Protein AF-A0A1V6NI23-F1 (afdb_monomer)

Structure (mmCIF, N/CA/C/O backbone):
data_AF-A0A1V6NI23-F1
#
_entry.id   AF-A0A1V6NI23-F1
#
loop_
_atom_site.group_PDB
_atom_site.id
_atom_site.type_symbol
_atom_site.label_atom_id
_atom_site.label_alt_id
_atom_site.label_comp_id
_atom_site.label_asym_id
_atom_site.label_entity_id
_atom_site.label_seq_id
_atom_site.pdbx_PDB_ins_code
_atom_site.Cartn_x
_atom_site.Cartn_y
_atom_site.Cartn_z
_atom_site.occupancy
_atom_site.B_iso_or_equiv
_atom_site.auth_seq_id
_atom_site.auth_comp_id
_atom_site.auth_asym_id
_atom_site.auth_atom_id
_atom_site.pdbx_PDB_model_num
ATOM 1 N N . MET A 1 1 ? -16.308 34.498 11.553 1.00 42.81 1 MET A N 1
ATOM 2 C CA . MET A 1 1 ? -17.338 34.754 12.586 1.00 42.81 1 MET A CA 1
ATOM 3 C C . MET A 1 1 ? -18.494 33.830 12.257 1.00 42.81 1 MET A C 1
ATOM 5 O O . MET A 1 1 ? -18.971 33.914 11.142 1.00 42.81 1 MET A O 1
ATOM 9 N N . VAL A 1 2 ? -18.894 32.863 13.076 1.00 29.55 2 VAL A N 1
ATOM 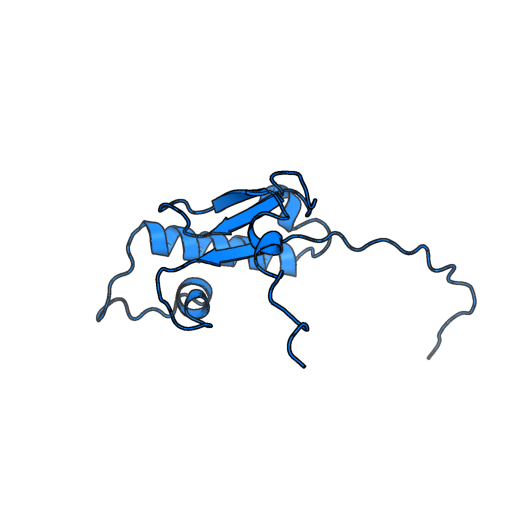10 C CA . VAL A 1 2 ? -19.077 32.869 14.535 1.00 29.55 2 VAL A CA 1
ATOM 11 C C . VAL A 1 2 ? -18.902 31.428 15.044 1.00 29.55 2 VAL A C 1
ATOM 13 O O . VAL A 1 2 ? -19.442 30.513 14.434 1.00 29.55 2 VAL A O 1
ATOM 16 N N . THR A 1 3 ? -18.163 31.212 16.132 1.00 38.38 3 THR A N 1
ATOM 17 C CA . THR A 1 3 ? -18.216 29.956 16.899 1.00 38.38 3 THR A CA 1
ATOM 18 C C . THR A 1 3 ? -19.424 30.006 17.835 1.00 38.38 3 THR A C 1
ATOM 20 O O . THR A 1 3 ? -19.583 30.970 18.584 1.00 38.38 3 THR A O 1
ATOM 23 N N . GLN A 1 4 ? -20.299 28.999 17.772 1.00 33.09 4 GLN A N 1
ATOM 24 C CA . GLN A 1 4 ? -21.414 28.851 18.710 1.00 33.09 4 GLN A CA 1
ATOM 25 C C . GLN A 1 4 ? -20.948 28.124 19.986 1.00 33.09 4 GLN A C 1
ATOM 27 O O . GLN A 1 4 ? -20.154 27.189 19.897 1.00 33.09 4 GLN A O 1
ATOM 32 N N . PRO A 1 5 ? -21.422 28.527 21.178 1.00 44.66 5 PRO A N 1
ATOM 33 C CA . PRO A 1 5 ? -21.129 27.836 22.425 1.00 44.66 5 PRO A CA 1
ATOM 34 C C . PRO A 1 5 ? -22.122 26.680 22.608 1.00 44.66 5 PRO A C 1
ATOM 36 O O . PRO A 1 5 ? -23.318 26.914 22.771 1.00 44.66 5 PRO A O 1
ATOM 39 N N . GLY A 1 6 ? -21.640 25.437 22.564 1.00 46.44 6 GLY A N 1
ATOM 40 C CA . GLY A 1 6 ? -22.494 24.261 22.777 1.00 46.44 6 GLY A CA 1
ATOM 41 C C . GLY A 1 6 ? -21.996 22.945 22.186 1.00 46.44 6 GLY A C 1
ATOM 42 O O . GLY A 1 6 ? -22.587 21.908 22.485 1.00 46.44 6 GLY A O 1
ATOM 43 N N . ASP A 1 7 ? -20.913 22.948 21.407 1.00 35.88 7 ASP A N 1
ATOM 44 C CA . ASP A 1 7 ? -20.366 21.710 20.860 1.00 35.88 7 ASP A CA 1
ATOM 45 C C . ASP A 1 7 ? -19.719 20.900 21.982 1.00 35.88 7 ASP A C 1
ATOM 47 O O . ASP A 1 7 ? -18.567 21.091 22.376 1.00 35.88 7 ASP A O 1
ATOM 51 N N . THR A 1 8 ? -20.511 19.986 22.531 1.00 40.22 8 THR A N 1
ATOM 52 C CA . THR A 1 8 ? -20.004 18.889 23.340 1.00 40.22 8 THR A CA 1
ATOM 53 C C . THR A 1 8 ? -19.126 18.093 22.388 1.00 40.22 8 THR A C 1
ATOM 55 O O . THR A 1 8 ? -19.638 17.377 21.532 1.00 40.22 8 THR A O 1
ATOM 58 N N . ALA A 1 9 ? -17.810 18.289 22.462 1.00 40.53 9 ALA A N 1
ATOM 59 C CA . ALA A 1 9 ? -16.855 17.518 21.690 1.00 40.53 9 ALA A CA 1
ATOM 60 C C . ALA A 1 9 ? -16.951 16.060 22.150 1.00 40.53 9 ALA A C 1
ATOM 62 O O . ALA A 1 9 ? -16.224 15.614 23.036 1.00 40.53 9 ALA A O 1
ATOM 63 N N . THR A 1 10 ? -17.868 15.295 21.558 1.00 41.22 10 THR A N 1
ATOM 64 C CA . THR A 1 10 ? -17.678 13.860 21.428 1.00 41.22 10 THR A CA 1
ATOM 65 C C . THR A 1 10 ? -16.345 13.713 20.722 1.00 41.22 10 THR A C 1
ATOM 67 O O . THR A 1 10 ? -16.223 14.064 19.548 1.00 41.22 10 THR A O 1
ATOM 70 N N . SER A 1 11 ? -15.328 13.287 21.469 1.00 46.03 11 SER A N 1
ATOM 71 C CA . SER A 1 11 ? -14.057 12.828 20.929 1.00 46.03 11 SER A CA 1
ATOM 72 C C . SER A 1 11 ? -14.369 11.641 20.021 1.00 46.03 11 SER A C 1
ATOM 74 O O . SER A 1 11 ? -14.376 10.490 20.441 1.00 46.03 11 SER A O 1
ATOM 76 N N . ALA A 1 12 ? -14.749 11.935 18.780 1.00 46.34 12 ALA A N 1
ATOM 77 C CA . ALA A 1 12 ? -14.781 10.958 17.722 1.00 46.34 12 ALA A CA 1
ATOM 78 C C . ALA A 1 12 ? -13.311 10.659 17.447 1.00 46.34 12 ALA A C 1
ATOM 80 O O . ALA A 1 12 ? -12.591 11.487 16.890 1.00 46.34 12 ALA A O 1
ATOM 81 N N . THR A 1 13 ? -12.830 9.521 17.938 1.00 61.12 13 THR A N 1
ATOM 82 C CA . THR A 1 13 ? -11.519 9.005 17.559 1.00 61.12 13 THR A CA 1
ATOM 83 C C . THR A 1 13 ? -11.503 8.872 16.044 1.00 61.12 13 THR A C 1
ATOM 85 O O . THR A 1 13 ? -12.230 8.047 15.493 1.00 61.12 13 THR A O 1
ATOM 88 N N . SER A 1 14 ? -10.722 9.717 15.370 1.00 72.12 14 SER A N 1
ATOM 89 C CA . SER A 1 14 ? -10.534 9.613 13.927 1.00 72.12 14 SER A CA 1
ATOM 90 C C . SER A 1 14 ? -10.006 8.217 13.593 1.00 72.12 14 SER A C 1
ATOM 92 O O . SER A 1 14 ? -9.052 7.763 14.239 1.00 72.12 14 SER A O 1
ATOM 94 N N . PRO A 1 15 ? -10.598 7.528 12.605 1.00 79.88 15 PRO A N 1
ATOM 95 C CA . PRO A 1 15 ? -10.112 6.224 12.200 1.00 79.88 15 PRO A CA 1
ATOM 96 C C . PRO A 1 15 ? -8.664 6.356 11.722 1.00 79.88 15 PRO A C 1
ATOM 98 O O . PRO A 1 15 ? -8.290 7.316 11.046 1.00 79.88 15 PRO A O 1
ATOM 101 N N . THR A 1 16 ? -7.824 5.424 12.162 1.00 85.38 16 THR A N 1
ATOM 102 C CA . THR A 1 16 ? -6.380 5.452 11.918 1.00 85.38 16 THR A CA 1
ATOM 103 C C . THR A 1 16 ? -6.013 4.244 11.078 1.00 85.38 16 THR 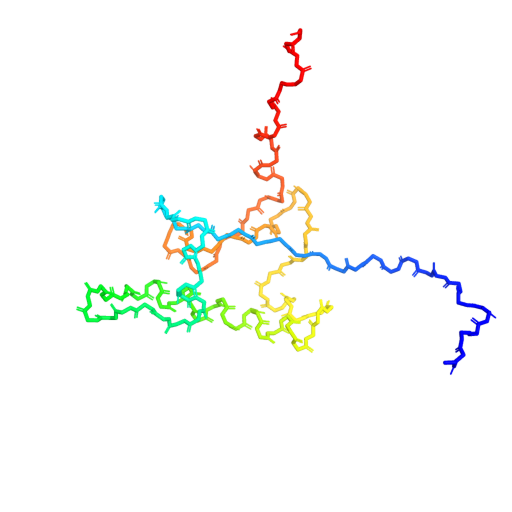A C 1
ATOM 105 O O . THR A 1 16 ? -6.422 3.137 11.399 1.00 85.38 16 THR A O 1
ATOM 108 N N . TRP A 1 17 ? -5.214 4.435 10.032 1.00 86.25 17 TRP A N 1
ATOM 109 C CA . TRP A 1 17 ? -4.621 3.354 9.243 1.00 86.25 17 TRP A CA 1
ATOM 110 C C . TRP A 1 17 ? -3.106 3.506 9.245 1.00 86.25 17 TRP A C 1
ATOM 112 O O . TRP A 1 17 ? -2.590 4.624 9.227 1.00 86.25 17 TRP A O 1
ATOM 122 N N . SER A 1 18 ? -2.390 2.383 9.230 1.00 84.00 18 SER A N 1
ATOM 123 C CA . SER A 1 18 ? -0.927 2.379 9.175 1.00 84.00 18 SER A CA 1
ATOM 124 C C . SER A 1 18 ? -0.432 1.689 7.914 1.00 84.00 18 SER A C 1
ATOM 126 O O . SER A 1 18 ? -0.871 0.587 7.581 1.00 84.00 18 SER A O 1
ATOM 128 N N . LEU A 1 19 ? 0.503 2.352 7.238 1.00 81.56 19 LEU A N 1
ATOM 129 C CA . LEU A 1 19 ? 1.121 1.909 5.999 1.00 81.56 19 LEU A CA 1
ATOM 130 C C . LEU A 1 19 ? 2.642 2.011 6.127 1.00 81.56 19 LEU A C 1
ATOM 132 O O . LEU A 1 19 ? 3.173 3.062 6.480 1.00 81.56 19 LEU A O 1
ATOM 136 N N . LEU A 1 20 ? 3.331 0.929 5.784 1.00 79.19 20 LEU A N 1
ATOM 137 C CA . LEU A 1 20 ? 4.763 0.901 5.539 1.00 79.19 20 LEU A CA 1
ATOM 138 C C . LEU A 1 20 ? 5.023 0.615 4.072 1.00 79.19 20 LEU A C 1
ATOM 140 O O . LEU A 1 20 ? 4.541 -0.364 3.497 1.00 79.19 20 LEU A O 1
ATOM 144 N N . LEU A 1 21 ? 5.854 1.459 3.495 1.00 70.75 21 LEU A N 1
ATOM 145 C CA . LEU A 1 21 ? 6.394 1.277 2.168 1.00 70.75 21 LEU A CA 1
ATOM 146 C C . LEU A 1 21 ? 7.778 0.644 2.338 1.00 70.75 21 LEU A C 1
ATOM 148 O O . LEU A 1 21 ? 8.599 1.136 3.117 1.00 70.75 21 LEU A O 1
ATOM 152 N N . ARG A 1 22 ? 8.025 -0.507 1.707 1.00 65.50 22 ARG A N 1
ATOM 153 C CA . ARG A 1 22 ? 9.372 -1.085 1.660 1.00 65.50 22 ARG A CA 1
ATOM 154 C C . ARG A 1 22 ? 9.815 -1.259 0.217 1.00 65.50 22 ARG A C 1
ATOM 156 O O . ARG A 1 22 ? 9.349 -2.163 -0.466 1.00 65.50 22 ARG A O 1
ATOM 163 N N . HIS A 1 23 ? 10.849 -0.513 -0.151 1.00 53.56 23 HIS A N 1
ATOM 164 C CA . HIS A 1 23 ? 11.808 -0.919 -1.170 1.00 53.56 23 HIS A CA 1
ATOM 165 C C . HIS A 1 23 ? 13.166 -1.200 -0.507 1.00 53.56 23 HIS A C 1
ATOM 167 O O . HIS A 1 23 ? 13.586 -0.497 0.413 1.00 53.56 23 HIS A O 1
ATOM 173 N N . GLN A 1 24 ? 13.838 -2.276 -0.921 1.00 48.59 24 GLN A N 1
ATOM 174 C CA . GLN A 1 24 ? 15.141 -2.675 -0.375 1.00 48.59 24 GLN A CA 1
ATOM 175 C C . GLN A 1 24 ? 16.166 -1.544 -0.565 1.00 48.59 24 GLN A C 1
ATOM 177 O O . GLN A 1 24 ? 16.351 -1.077 -1.682 1.00 48.59 24 GLN A O 1
ATOM 182 N N . ALA A 1 25 ? 16.808 -1.114 0.531 1.00 51.25 25 ALA A N 1
ATOM 183 C CA . ALA A 1 25 ? 17.911 -0.140 0.566 1.00 51.25 25 ALA A CA 1
ATOM 184 C C . ALA A 1 25 ? 17.713 1.116 -0.308 1.00 51.25 25 ALA A C 1
ATOM 186 O O . ALA A 1 25 ? 18.649 1.601 -0.942 1.00 51.25 25 ALA A O 1
ATOM 187 N N . ALA A 1 26 ? 16.492 1.639 -0.347 1.00 59.69 26 ALA A N 1
ATOM 188 C CA . ALA A 1 26 ? 16.165 2.802 -1.148 1.00 59.69 26 ALA A CA 1
ATOM 189 C C . ALA A 1 26 ? 16.239 4.087 -0.292 1.00 59.69 26 ALA A C 1
ATOM 191 O O . ALA A 1 26 ? 16.079 4.012 0.933 1.00 59.69 26 ALA A O 1
ATOM 192 N N . PRO A 1 27 ? 16.524 5.263 -0.887 1.00 68.81 27 PRO A N 1
ATOM 193 C CA . PRO A 1 27 ? 16.507 6.529 -0.155 1.00 68.81 27 PRO A CA 1
ATOM 194 C C . PRO A 1 27 ? 15.159 6.724 0.554 1.00 68.81 27 PRO A C 1
ATOM 196 O O . PRO A 1 27 ? 14.146 6.180 0.123 1.00 68.81 27 PRO A O 1
ATOM 199 N N . THR A 1 28 ? 15.121 7.530 1.617 1.00 73.00 28 THR A N 1
ATOM 200 C CA . THR A 1 28 ? 13.917 7.786 2.442 1.00 73.00 28 THR A CA 1
ATOM 201 C C . THR A 1 28 ? 12.678 8.236 1.656 1.00 73.00 28 THR A C 1
ATOM 203 O O . THR A 1 28 ? 11.573 8.202 2.185 1.00 73.00 28 THR A O 1
ATOM 206 N N . THR A 1 29 ? 12.845 8.651 0.401 1.00 73.56 29 THR A N 1
ATOM 207 C CA . THR A 1 29 ? 11.801 9.119 -0.516 1.00 73.56 29 THR A CA 1
ATOM 208 C C . THR A 1 29 ? 11.607 8.221 -1.742 1.00 73.56 29 THR A C 1
ATOM 210 O O . THR A 1 29 ? 10.975 8.636 -2.712 1.00 73.56 29 THR A O 1
ATOM 213 N N . ALA A 1 30 ? 12.140 6.999 -1.737 1.00 78.94 30 ALA A N 1
ATOM 214 C CA . ALA A 1 30 ? 12.094 6.105 -2.893 1.00 78.94 30 ALA A CA 1
ATOM 215 C C . ALA A 1 30 ? 10.677 5.803 -3.388 1.00 78.94 30 ALA A C 1
ATOM 217 O O . ALA A 1 30 ? 10.468 5.613 -4.583 1.00 78.94 30 ALA A O 1
ATOM 218 N N . ASP A 1 31 ? 9.696 5.829 -2.492 1.00 77.62 31 ASP A N 1
ATOM 219 C CA . ASP A 1 31 ? 8.310 5.523 -2.829 1.00 77.62 31 ASP A CA 1
ATOM 220 C C . ASP A 1 31 ? 7.612 6.655 -3.594 1.00 77.62 31 ASP A C 1
ATOM 222 O O . ASP A 1 31 ? 6.566 6.436 -4.203 1.00 77.62 31 ASP A O 1
ATOM 226 N N . LEU A 1 32 ? 8.199 7.859 -3.630 1.00 86.56 32 LEU A N 1
ATOM 227 C CA . LEU A 1 32 ? 7.642 8.981 -4.388 1.00 86.56 32 LEU A CA 1
ATOM 228 C C . LEU A 1 32 ? 7.645 8.708 -5.894 1.00 86.56 32 LEU A C 1
ATOM 230 O O . LEU A 1 32 ? 6.727 9.129 -6.591 1.00 86.56 32 LEU A O 1
ATOM 234 N N . TYR A 1 33 ? 8.644 7.994 -6.410 1.00 87.06 33 TYR A N 1
ATOM 235 C CA . TYR A 1 33 ? 8.740 7.713 -7.842 1.00 87.06 33 TYR A CA 1
ATOM 236 C C . TYR A 1 33 ? 7.623 6.798 -8.362 1.00 87.06 33 TYR A C 1
ATOM 238 O O . TYR A 1 33 ? 6.951 7.190 -9.320 1.00 87.06 33 TYR A O 1
ATOM 246 N N . PRO A 1 34 ? 7.367 5.614 -7.768 1.00 84.31 34 PRO A N 1
ATOM 247 C CA . PRO A 1 34 ? 6.227 4.792 -8.162 1.00 84.31 34 PRO A CA 1
ATOM 248 C C . PRO A 1 34 ? 4.889 5.453 -7.804 1.00 84.31 34 PRO A C 1
ATOM 250 O O . PRO A 1 34 ? 3.917 5.273 -8.537 1.00 84.31 34 PRO A O 1
ATOM 253 N N . PHE A 1 35 ? 4.833 6.262 -6.738 1.00 88.12 35 PHE A N 1
ATOM 254 C CA . PHE A 1 35 ? 3.625 7.000 -6.368 1.00 88.12 35 PHE A CA 1
ATOM 255 C C . PHE A 1 35 ? 3.228 8.058 -7.406 1.00 88.12 35 PHE A C 1
ATOM 257 O O . PHE A 1 35 ? 2.078 8.101 -7.839 1.00 88.12 35 PHE A O 1
ATOM 264 N N . PHE A 1 36 ? 4.173 8.887 -7.851 1.00 91.56 36 PHE A N 1
ATOM 265 C CA . PHE A 1 36 ? 3.931 9.913 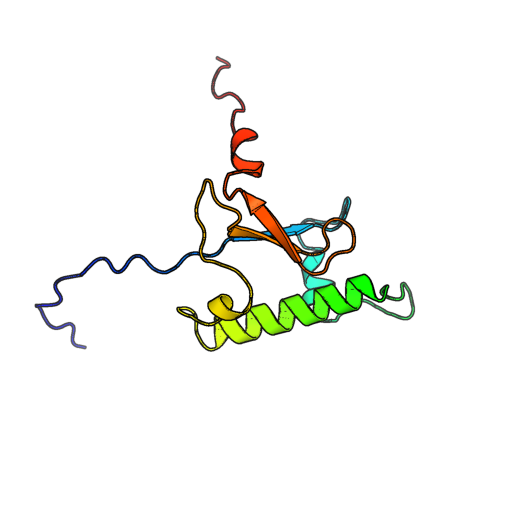-8.868 1.00 91.56 36 PHE A CA 1
ATOM 266 C C . PHE A 1 36 ? 4.088 9.402 -10.304 1.00 91.56 36 PHE A C 1
ATOM 268 O O . PHE A 1 36 ? 3.853 10.159 -11.244 1.00 91.56 36 PHE A O 1
ATOM 275 N N . ASN A 1 37 ? 4.455 8.130 -10.486 1.00 90.31 37 ASN A N 1
ATOM 276 C CA . ASN A 1 37 ? 4.733 7.520 -11.785 1.00 90.31 37 ASN A CA 1
ATOM 277 C C . ASN A 1 37 ? 5.810 8.286 -12.587 1.00 90.31 37 ASN A C 1
ATOM 279 O O . ASN A 1 37 ? 5.635 8.588 -13.766 1.00 90.31 37 ASN A O 1
ATOM 283 N N . THR A 1 38 ? 6.923 8.629 -11.930 1.00 90.31 38 THR A N 1
ATOM 284 C CA . THR A 1 38 ? 8.007 9.466 -12.490 1.00 90.31 38 THR A CA 1
ATOM 285 C C . THR A 1 38 ? 9.322 8.717 -12.728 1.00 90.31 38 THR A C 1
ATOM 287 O O . THR A 1 38 ? 10.336 9.337 -13.050 1.00 90.31 38 THR A O 1
ATOM 290 N N . VAL A 1 39 ? 9.338 7.386 -12.592 1.00 85.50 39 VAL A N 1
ATOM 291 C CA . VAL A 1 39 ? 10.521 6.563 -12.901 1.00 85.50 39 VAL A CA 1
ATOM 292 C C . VAL A 1 39 ? 10.859 6.683 -14.391 1.00 85.50 39 VAL A C 1
ATOM 294 O O . VAL A 1 39 ? 10.003 6.452 -15.247 1.00 85.50 39 VAL A O 1
ATOM 297 N N . ASN A 1 40 ? 12.115 7.007 -14.714 1.00 87.19 40 ASN A N 1
ATOM 298 C CA . ASN A 1 40 ? 12.594 7.027 -16.096 1.00 87.19 40 ASN A CA 1
ATOM 299 C C . ASN A 1 40 ? 12.719 5.593 -16.638 1.00 87.19 40 ASN A C 1
ATOM 301 O O . ASN A 1 40 ? 13.715 4.904 -16.409 1.00 87.19 40 ASN A O 1
ATOM 305 N N . GLN A 1 41 ? 11.702 5.186 -17.400 1.00 86.88 41 GLN A N 1
ATOM 306 C CA . GLN A 1 41 ? 11.562 3.838 -17.958 1.00 86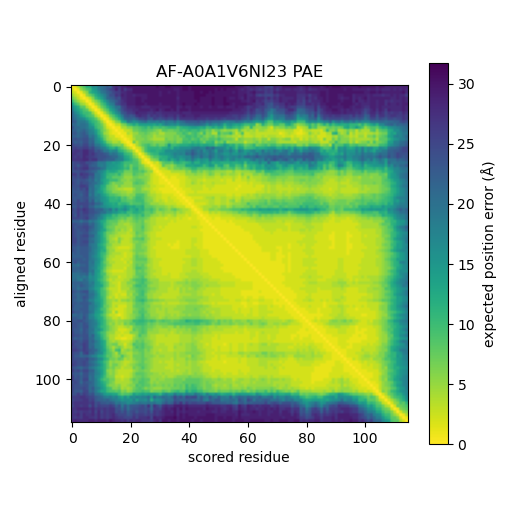.88 41 GLN A CA 1
ATOM 307 C C . GLN A 1 41 ? 12.637 3.480 -18.993 1.00 86.88 41 GLN A C 1
ATOM 309 O O . GLN A 1 41 ? 12.867 2.303 -19.253 1.00 86.88 41 GLN A O 1
ATOM 314 N N . THR A 1 42 ? 13.310 4.474 -19.578 1.00 87.12 42 THR A N 1
ATOM 315 C CA . THR A 1 42 ? 14.382 4.254 -20.557 1.00 87.12 42 THR A CA 1
ATOM 316 C C . THR A 1 42 ? 15.697 3.896 -19.871 1.00 87.12 42 THR A C 1
ATOM 318 O O . THR A 1 42 ? 16.460 3.085 -20.387 1.00 87.12 42 THR A O 1
ATOM 321 N N . SER A 1 43 ? 15.977 4.494 -18.708 1.00 84.56 43 SER A N 1
ATOM 322 C CA . SER A 1 43 ? 17.186 4.197 -17.927 1.00 84.56 43 SER A CA 1
ATOM 323 C C . SER A 1 43 ? 17.027 2.987 -17.009 1.00 84.56 43 SER A C 1
ATOM 325 O O . SER A 1 43 ? 18.000 2.281 -16.765 1.00 84.56 43 SER A O 1
ATOM 327 N N . LEU A 1 44 ? 15.818 2.762 -16.484 1.00 83.44 44 LEU A N 1
ATOM 328 C CA . LEU A 1 44 ? 15.502 1.639 -15.610 1.00 83.44 44 LEU A CA 1
ATOM 329 C C . LEU A 1 44 ? 14.008 1.328 -15.721 1.00 83.44 44 LEU A C 1
ATOM 331 O O . LEU A 1 44 ? 13.173 2.022 -15.139 1.00 83.44 44 LEU A O 1
ATOM 335 N N . ALA A 1 45 ? 13.676 0.305 -16.504 1.00 88.44 45 ALA A N 1
ATOM 336 C CA . ALA A 1 45 ? 12.295 -0.121 -16.671 1.00 88.44 45 ALA A CA 1
ATOM 337 C C . ALA A 1 45 ? 11.758 -0.697 -15.357 1.00 88.44 45 ALA A C 1
ATOM 339 O O . ALA A 1 45 ? 12.397 -1.557 -14.746 1.00 88.44 45 ALA A O 1
ATOM 340 N N . SER A 1 46 ? 10.575 -0.242 -14.949 1.00 89.62 46 SER A N 1
ATOM 341 C CA . SER A 1 46 ? 9.897 -0.787 -13.780 1.00 89.62 46 SER A CA 1
ATOM 342 C C . SER A 1 46 ? 9.479 -2.230 -14.035 1.00 89.62 46 SER A C 1
ATOM 344 O O . SER A 1 46 ? 8.938 -2.573 -15.090 1.00 89.62 46 SER A O 1
ATOM 346 N N . THR A 1 47 ? 9.688 -3.087 -13.045 1.00 91.31 47 THR A N 1
ATOM 347 C CA . THR A 1 47 ? 9.153 -4.447 -13.073 1.00 91.31 47 THR A CA 1
ATOM 348 C C . THR A 1 47 ? 7.618 -4.418 -12.999 1.00 91.31 47 THR A C 1
ATOM 350 O O . THR A 1 47 ? 7.037 -3.463 -12.472 1.00 91.31 47 THR A O 1
ATOM 353 N N . PRO A 1 48 ? 6.915 -5.472 -13.457 1.00 91.62 48 PRO A N 1
ATOM 354 C CA . PRO A 1 48 ? 5.460 -5.551 -13.308 1.00 91.62 48 PRO A CA 1
ATOM 355 C C . PRO A 1 48 ? 4.982 -5.390 -11.857 1.00 91.62 48 PRO A C 1
ATOM 357 O O . PRO A 1 48 ? 3.926 -4.808 -11.616 1.00 91.62 48 PRO A O 1
ATOM 360 N N . ALA A 1 49 ? 5.770 -5.865 -10.888 1.00 90.06 49 ALA A N 1
ATOM 361 C CA . ALA A 1 49 ? 5.462 -5.721 -9.471 1.00 90.06 49 ALA A CA 1
ATOM 362 C C . ALA A 1 49 ? 5.574 -4.264 -8.995 1.00 90.06 49 ALA A C 1
ATOM 364 O O . ALA A 1 49 ? 4.693 -3.785 -8.286 1.00 90.06 49 ALA A O 1
ATOM 365 N N . GLU A 1 50 ? 6.598 -3.530 -9.433 1.00 88.25 50 GLU A N 1
ATOM 366 C CA . GLU A 1 50 ? 6.753 -2.099 -9.131 1.00 88.25 50 GLU A CA 1
ATOM 367 C C . GLU A 1 50 ? 5.619 -1.266 -9.738 1.00 88.25 50 GLU A C 1
ATOM 369 O O . GLU A 1 50 ? 5.078 -0.380 -9.075 1.00 88.25 50 GLU A O 1
ATOM 374 N N . VAL A 1 51 ? 5.191 -1.595 -10.963 1.00 92.31 51 VAL A N 1
ATOM 375 C CA . VAL A 1 51 ? 4.016 -0.971 -11.595 1.00 92.31 51 VAL A CA 1
ATOM 376 C C . VAL A 1 51 ? 2.747 -1.256 -10.787 1.00 92.31 51 VAL A C 1
ATOM 378 O O . VAL A 1 51 ? 1.956 -0.343 -10.540 1.00 92.31 51 VAL A O 1
ATOM 381 N N . ALA A 1 52 ? 2.555 -2.498 -10.333 1.00 93.44 52 ALA A N 1
ATOM 382 C CA . ALA A 1 52 ? 1.408 -2.874 -9.510 1.00 93.44 52 ALA A CA 1
ATOM 383 C C . ALA A 1 52 ? 1.390 -2.126 -8.166 1.00 93.44 52 ALA A C 1
ATOM 385 O O . ALA A 1 52 ? 0.343 -1.618 -7.766 1.00 93.44 52 ALA A O 1
ATOM 386 N N . VAL A 1 53 ? 2.543 -1.991 -7.503 1.00 92.00 53 VAL A N 1
ATOM 387 C CA . VAL A 1 53 ? 2.685 -1.187 -6.278 1.00 92.00 53 VAL A CA 1
ATOM 388 C C . VAL A 1 53 ? 2.365 0.285 -6.555 1.00 92.00 53 VAL A C 1
ATOM 390 O O . VAL A 1 53 ? 1.567 0.877 -5.833 1.00 92.00 53 VAL A O 1
ATOM 393 N N . GLY A 1 54 ? 2.910 0.878 -7.620 1.00 92.81 54 GLY A N 1
ATOM 394 C CA . GLY A 1 54 ? 2.648 2.278 -7.973 1.00 92.81 54 GLY A CA 1
ATOM 395 C C . GLY A 1 54 ? 1.181 2.573 -8.314 1.00 92.81 54 GLY A C 1
ATOM 396 O O . GLY A 1 54 ? 0.663 3.634 -7.963 1.00 92.81 54 GLY A O 1
ATOM 397 N N . ASN A 1 55 ? 0.485 1.642 -8.978 1.00 95.19 55 ASN A N 1
ATOM 398 C CA . ASN A 1 55 ? -0.964 1.731 -9.202 1.00 95.19 55 ASN A CA 1
ATOM 399 C C . ASN A 1 55 ? -1.727 1.671 -7.872 1.00 95.19 55 ASN A C 1
ATOM 401 O O . ASN A 1 55 ? -2.518 2.563 -7.578 1.00 95.19 55 ASN A O 1
ATOM 405 N N . TYR A 1 56 ? -1.416 0.676 -7.039 1.00 94.56 56 TYR A N 1
ATOM 406 C CA . TYR A 1 56 ? -2.055 0.489 -5.741 1.00 94.56 56 TYR A CA 1
ATOM 407 C C . TYR A 1 56 ? -1.923 1.718 -4.839 1.00 94.56 56 TYR A C 1
ATOM 409 O O . TYR A 1 56 ? -2.912 2.169 -4.266 1.00 94.56 56 TYR A O 1
ATOM 417 N N . LEU A 1 57 ? -0.729 2.315 -4.751 1.00 93.56 57 LEU A N 1
ATOM 418 C CA . LEU A 1 57 ? -0.525 3.521 -3.950 1.00 93.56 57 LEU A CA 1
ATOM 419 C C . LEU A 1 57 ? -1.397 4.681 -4.433 1.00 93.56 57 LEU A C 1
ATOM 421 O O . LEU A 1 57 ? -2.007 5.362 -3.612 1.00 93.56 57 LEU A O 1
ATOM 425 N N . ARG A 1 58 ? -1.504 4.901 -5.747 1.00 95.56 58 ARG A N 1
ATOM 426 C CA . ARG A 1 58 ? -2.355 5.968 -6.292 1.00 95.56 58 ARG A CA 1
ATOM 427 C C . ARG A 1 58 ? -3.834 5.724 -6.010 1.00 95.56 58 ARG A C 1
ATOM 429 O O . ARG A 1 58 ? -4.524 6.666 -5.619 1.00 95.56 58 ARG A O 1
ATOM 436 N N . ASP A 1 59 ? -4.304 4.487 -6.134 1.00 95.94 59 ASP A N 1
ATOM 437 C CA . ASP A 1 59 ? -5.694 4.134 -5.829 1.00 95.94 59 ASP A CA 1
ATOM 438 C C . ASP A 1 59 ? -6.018 4.397 -4.356 1.00 95.94 59 ASP A C 1
ATOM 440 O O . ASP A 1 59 ? -6.957 5.137 -4.050 1.00 95.94 59 ASP A O 1
ATOM 444 N N . VAL A 1 60 ? -5.175 3.891 -3.455 1.00 94.81 60 VAL A N 1
ATOM 445 C CA . VAL A 1 60 ? -5.268 4.077 -2.001 1.00 94.81 60 VAL A CA 1
ATOM 446 C C . VAL A 1 60 ? -5.297 5.554 -1.622 1.00 94.81 60 VAL A C 1
ATOM 448 O O . VAL A 1 60 ? -6.216 6.010 -0.938 1.00 94.81 60 VAL A O 1
ATOM 451 N N . 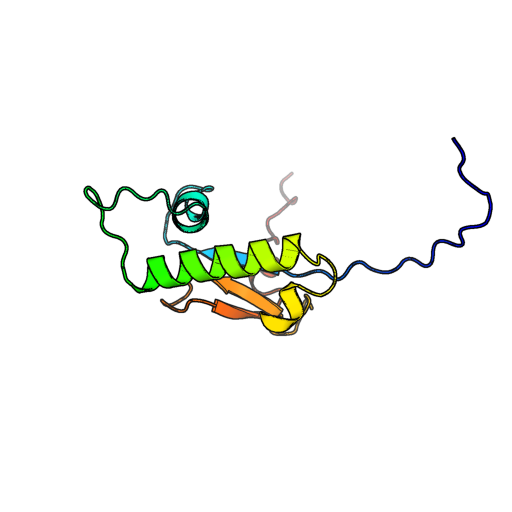TRP A 1 61 ? -4.312 6.322 -2.091 1.00 93.12 61 TRP A N 1
ATOM 452 C CA . TRP A 1 61 ? -4.208 7.745 -1.782 1.00 93.12 61 TRP A CA 1
ATOM 453 C C . TRP A 1 61 ? -5.386 8.536 -2.343 1.00 93.12 61 TRP A C 1
ATOM 455 O O . TRP A 1 61 ? -5.918 9.406 -1.655 1.00 93.12 61 TRP A O 1
ATOM 465 N N . SER A 1 62 ? -5.831 8.228 -3.565 1.00 96.44 62 SER A N 1
ATOM 466 C CA . SER A 1 62 ? -6.989 8.897 -4.161 1.00 96.44 62 SER A CA 1
ATOM 467 C C . SER A 1 62 ? -8.284 8.586 -3.406 1.00 96.44 62 SER A C 1
ATOM 469 O O . SER A 1 62 ? -9.134 9.465 -3.268 1.00 96.44 62 SER A O 1
ATOM 471 N N . SER A 1 63 ? -8.431 7.365 -2.887 1.00 97.00 63 SER A N 1
ATOM 472 C CA . SER A 1 63 ? -9.596 6.962 -2.105 1.00 97.00 63 SER A CA 1
ATOM 473 C C . SER A 1 63 ? -9.615 7.638 -0.735 1.00 97.00 63 SER A C 1
ATOM 475 O O . SER A 1 63 ? -10.628 8.227 -0.357 1.00 97.00 63 SER A O 1
ATOM 477 N N . PHE A 1 64 ? -8.476 7.657 -0.035 1.00 93.94 64 PHE A N 1
ATOM 478 C CA . PHE A 1 64 ? -8.320 8.396 1.220 1.00 93.94 64 PHE A CA 1
ATOM 479 C C . PHE A 1 64 ? -8.590 9.895 1.040 1.00 93.94 64 PHE A C 1
ATOM 481 O O . PHE A 1 64 ? -9.342 10.483 1.811 1.00 93.94 64 PHE A O 1
ATOM 488 N N . ALA A 1 65 ? -8.041 10.514 -0.011 1.00 94.94 65 ALA A N 1
ATOM 489 C CA . ALA A 1 65 ? -8.256 11.932 -0.289 1.00 94.94 65 ALA A CA 1
ATOM 490 C C . ALA A 1 65 ? -9.733 12.270 -0.565 1.00 94.94 65 ALA A C 1
ATOM 492 O O . ALA A 1 65 ? -10.195 13.346 -0.191 1.00 94.94 65 ALA A O 1
ATOM 493 N N . LYS A 1 66 ? -10.485 11.358 -1.202 1.00 96.81 66 LYS A N 1
ATOM 494 C CA . LYS A 1 66 ? -11.931 11.510 -1.443 1.00 96.81 66 LYS A CA 1
ATOM 495 C C . LYS A 1 66 ? -12.763 11.320 -0.176 1.00 96.81 66 LYS A C 1
ATOM 497 O O . LYS A 1 66 ? -13.759 12.015 0.000 1.00 96.81 66 LYS A O 1
ATOM 502 N N . ASN A 1 67 ? -12.394 10.362 0.673 1.00 94.88 67 ASN A N 1
ATOM 503 C CA . ASN A 1 67 ? -13.095 10.065 1.917 1.00 94.88 67 ASN A CA 1
ATOM 504 C C . ASN A 1 67 ? -12.095 9.656 3.013 1.00 94.88 67 ASN A C 1
ATOM 506 O O . ASN A 1 67 ? -11.768 8.476 3.135 1.00 94.88 67 ASN A O 1
ATOM 510 N N . PRO A 1 68 ? -11.645 10.598 3.856 1.00 91.38 68 PRO A N 1
ATOM 511 C CA . PRO A 1 68 ? -10.658 10.296 4.891 1.00 91.38 68 PRO A CA 1
ATOM 512 C C . PRO A 1 68 ? -11.157 9.349 5.993 1.00 91.38 68 PRO A C 1
ATOM 514 O O . PRO A 1 68 ? -10.339 8.780 6.706 1.00 91.38 68 PRO A O 1
ATOM 517 N N . GLN A 1 69 ? -12.478 9.190 6.160 1.00 91.88 69 GLN A N 1
ATOM 518 C CA . GLN A 1 69 ?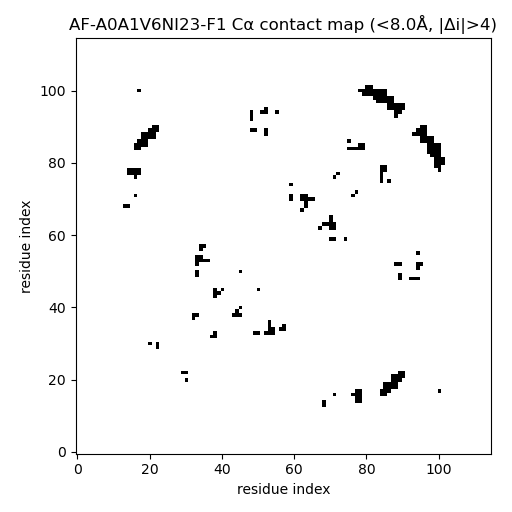 -13.069 8.361 7.221 1.00 91.88 69 GLN A CA 1
ATOM 519 C C . GLN A 1 69 ? -13.343 6.915 6.804 1.00 91.88 69 GLN A C 1
ATOM 521 O O . GLN A 1 69 ? -13.386 6.049 7.669 1.00 91.88 69 GLN A O 1
ATOM 526 N N . HIS A 1 70 ? -13.544 6.654 5.510 1.00 93.94 70 HIS A N 1
ATOM 527 C CA . HIS A 1 70 ? -13.926 5.320 5.019 1.00 93.94 70 HIS A CA 1
ATOM 528 C C . HIS A 1 70 ? -13.240 4.919 3.710 1.00 93.94 70 HIS A C 1
ATOM 530 O O . HIS A 1 70 ? -13.401 3.801 3.229 1.00 93.94 70 HIS A O 1
ATOM 536 N N . GLY A 1 71 ? -12.457 5.811 3.101 1.00 93.81 71 GLY A N 1
ATOM 537 C CA . GLY A 1 71 ? -11.825 5.576 1.803 1.00 93.81 71 GLY A CA 1
ATOM 538 C C . GLY A 1 71 ? -10.837 4.412 1.807 1.00 93.81 71 GLY A C 1
ATOM 539 O O . GLY A 1 71 ? -10.545 3.861 0.748 1.00 93.81 71 GLY A O 1
ATOM 540 N N . LEU A 1 72 ? -10.346 4.007 2.978 1.00 95.19 72 LEU A N 1
ATOM 541 C CA . LEU A 1 72 ? -9.413 2.893 3.124 1.00 95.19 72 LEU A CA 1
ATOM 542 C C . LEU A 1 72 ? -10.078 1.576 3.547 1.00 95.19 72 LEU A C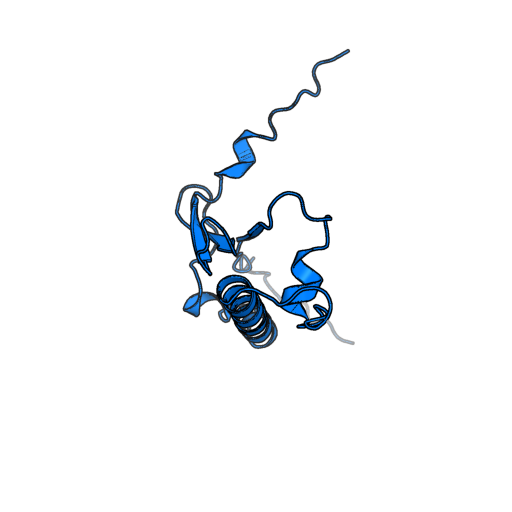 1
ATOM 544 O O . LEU A 1 72 ? -9.428 0.537 3.452 1.00 95.19 72 LEU A O 1
ATOM 548 N N . ASP A 1 73 ? -11.368 1.580 3.904 1.00 95.12 73 ASP A N 1
ATOM 549 C CA . ASP A 1 73 ? -12.100 0.378 4.344 1.00 95.12 73 ASP A CA 1
ATOM 550 C C . ASP A 1 73 ? -12.130 -0.715 3.258 1.00 95.12 73 ASP A C 1
ATOM 552 O O . ASP A 1 73 ? -12.178 -1.906 3.560 1.00 95.12 73 ASP A O 1
ATOM 556 N N . ALA A 1 74 ? -12.053 -0.315 1.984 1.00 92.75 74 ALA A N 1
ATOM 557 C CA . ALA A 1 74 ? -11.986 -1.223 0.839 1.00 92.75 74 ALA A CA 1
ATOM 558 C C . ALA A 1 74 ? -10.593 -1.840 0.602 1.00 92.75 74 ALA A C 1
ATOM 560 O O . ALA A 1 74 ? -10.474 -2.770 -0.194 1.00 92.75 74 ALA A O 1
ATOM 561 N N . PHE A 1 75 ? -9.543 -1.321 1.248 1.00 93.81 75 PHE 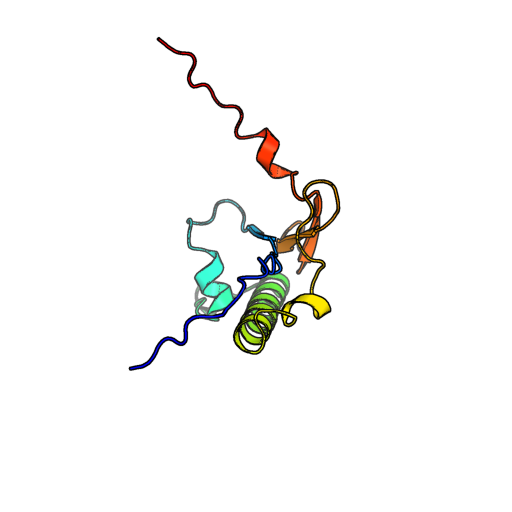A N 1
ATOM 562 C CA . PHE A 1 75 ? -8.156 -1.718 0.996 1.00 93.81 75 PHE A CA 1
ATOM 563 C C . PHE A 1 75 ? -7.562 -2.520 2.157 1.00 93.81 75 PHE A C 1
ATOM 565 O O . PHE A 1 75 ? -6.990 -3.586 1.929 1.00 93.81 75 PHE A O 1
ATOM 572 N N . TRP A 1 76 ? -7.684 -2.032 3.397 1.00 94.19 76 TRP A N 1
ATOM 573 C CA . TRP A 1 76 ? -7.266 -2.774 4.590 1.00 94.19 76 TRP A CA 1
ATOM 574 C C . TRP A 1 76 ? -7.951 -2.264 5.872 1.00 94.19 76 TRP A C 1
ATOM 576 O O . TRP A 1 76 ? -8.453 -1.138 5.903 1.00 94.19 76 TRP A O 1
ATOM 586 N N . PRO A 1 77 ? -7.971 -3.072 6.952 1.00 93.19 77 PRO A N 1
ATOM 587 C CA . PRO A 1 77 ? -8.610 -2.687 8.208 1.00 93.19 77 PRO A CA 1
ATOM 588 C C . PRO A 1 77 ? -7.932 -1.496 8.893 1.00 93.19 77 PRO A C 1
ATOM 590 O O . PRO A 1 77 ? -6.732 -1.265 8.739 1.00 93.19 77 PRO A O 1
ATOM 593 N N . GLN A 1 78 ? -8.694 -0.787 9.725 1.00 91.88 78 GLN A N 1
ATOM 594 C CA . GLN A 1 78 ? -8.155 0.238 10.621 1.00 91.88 78 GLN A CA 1
ATOM 595 C C . GLN A 1 78 ? -7.124 -0.350 11.586 1.00 91.88 78 GLN A C 1
ATOM 597 O O . GLN A 1 78 ? -7.184 -1.521 11.948 1.00 91.88 78 GLN A O 1
ATOM 602 N N . TYR A 1 79 ? -6.176 0.483 12.001 1.00 90.81 79 TYR A N 1
ATOM 603 C CA . TYR A 1 79 ? -5.060 0.116 12.850 1.00 90.81 79 TYR A CA 1
ATOM 604 C C . TYR A 1 79 ? -5.512 -0.450 14.199 1.00 90.81 79 TYR A C 1
ATOM 606 O O . TYR A 1 79 ? -6.259 0.175 14.949 1.00 90.81 79 TYR A O 1
ATOM 614 N N . ASN A 1 80 ? -4.949 -1.603 14.535 1.00 92.19 80 ASN A N 1
ATOM 615 C CA . ASN A 1 80 ? -4.996 -2.242 15.830 1.00 92.19 80 ASN A CA 1
ATOM 616 C C . ASN A 1 80 ? -3.597 -2.807 16.126 1.00 92.19 80 ASN A C 1
ATOM 618 O O . ASN A 1 80 ? -2.992 -3.495 15.305 1.00 92.19 80 ASN A O 1
ATOM 622 N N . GLY A 1 81 ? -3.071 -2.512 17.315 1.00 87.50 81 GLY A N 1
ATOM 623 C CA . GLY A 1 81 ? -1.694 -2.846 17.675 1.00 87.50 81 GLY A CA 1
ATOM 624 C C . GLY A 1 81 ? -1.371 -4.343 17.649 1.00 87.50 81 GLY A C 1
ATOM 625 O O . GLY A 1 81 ? -0.223 -4.699 17.417 1.00 87.50 81 GLY A O 1
ATOM 626 N N . THR A 1 82 ? -2.336 -5.235 17.867 1.00 88.69 82 THR A N 1
ATOM 627 C CA . THR A 1 82 ? -2.078 -6.685 17.948 1.00 88.69 82 THR A CA 1
ATOM 628 C C . THR A 1 82 ? -2.612 -7.465 16.751 1.00 88.69 82 THR A C 1
ATOM 630 O O . THR A 1 82 ? -2.136 -8.568 16.476 1.00 88.69 82 THR A O 1
ATOM 633 N N . GLU A 1 83 ? -3.569 -6.904 16.016 1.00 92.75 83 GLU A N 1
ATOM 634 C CA . GLU A 1 83 ? -4.185 -7.545 14.855 1.00 92.75 83 GLU A CA 1
ATOM 635 C C . GLU A 1 83 ? -3.443 -7.232 13.550 1.00 92.75 83 GLU A C 1
ATOM 637 O O . GLU A 1 83 ? -2.600 -6.337 13.475 1.00 92.75 83 GLU A O 1
ATOM 642 N N . LYS A 1 84 ? -3.761 -7.985 12.487 1.00 93.56 84 LYS A N 1
ATOM 643 C CA . LYS A 1 84 ? -3.169 -7.818 11.152 1.00 93.56 84 LYS A CA 1
ATOM 644 C C . LYS A 1 84 ? -3.725 -6.587 10.426 1.00 93.56 84 LYS A C 1
ATOM 646 O O . LYS A 1 84 ? -4.466 -6.718 9.457 1.00 93.56 84 LYS A O 1
ATOM 651 N N . THR A 1 85 ? -3.355 -5.401 10.886 1.00 93.06 85 THR A N 1
ATOM 652 C CA . THR A 1 85 ? -3.864 -4.116 10.374 1.00 93.06 85 THR A CA 1
ATOM 653 C C . THR A 1 85 ? -2.761 -3.213 9.826 1.00 93.06 85 THR A C 1
ATOM 655 O O . THR A 1 85 ? -3.025 -2.096 9.390 1.00 93.06 85 THR A O 1
ATOM 658 N N . PHE A 1 86 ? -1.505 -3.658 9.882 1.00 91.88 86 PHE A N 1
ATOM 659 C CA . PHE A 1 86 ? -0.365 -2.924 9.352 1.00 91.88 86 PHE A CA 1
ATOM 660 C C . PHE A 1 86 ? -0.132 -3.297 7.890 1.00 91.88 86 PHE A C 1
ATOM 662 O O . PHE A 1 86 ? 0.328 -4.406 7.595 1.00 91.88 86 PHE A O 1
ATOM 669 N N . ALA A 1 87 ? -0.448 -2.385 6.972 1.00 92.81 87 ALA A N 1
ATOM 670 C CA . ALA A 1 87 ? -0.243 -2.605 5.547 1.00 92.81 87 ALA A CA 1
ATOM 671 C C . ALA A 1 87 ? 1.234 -2.430 5.181 1.00 92.81 87 ALA A C 1
ATOM 673 O O . ALA A 1 87 ? 1.822 -1.381 5.425 1.00 92.81 87 ALA A O 1
ATOM 674 N N . ARG A 1 88 ? 1.842 -3.445 4.564 1.00 91.62 88 ARG A N 1
ATOM 675 C CA . ARG A 1 88 ? 3.188 -3.366 3.978 1.00 91.62 88 ARG A CA 1
ATOM 676 C C . ARG A 1 88 ? 3.063 -3.470 2.470 1.00 91.62 88 ARG A C 1
ATOM 678 O O . ARG A 1 88 ? 2.542 -4.467 1.983 1.00 91.62 88 ARG A O 1
ATOM 685 N N . THR A 1 89 ? 3.540 -2.479 1.738 1.00 89.56 89 THR A N 1
ATOM 686 C CA . THR A 1 89 ? 3.509 -2.493 0.266 1.00 89.56 89 THR A CA 1
ATOM 687 C C . THR A 1 89 ? 4.863 -2.888 -0.302 1.00 89.56 89 THR A C 1
ATOM 689 O O . THR A 1 89 ? 5.900 -2.583 0.292 1.00 89.56 89 THR A O 1
ATOM 692 N N . GLY A 1 90 ? 4.847 -3.630 -1.413 1.00 86.50 90 GLY A N 1
ATOM 693 C CA . GLY A 1 90 ? 6.059 -4.136 -2.071 1.00 86.50 90 GLY A CA 1
ATOM 694 C C . GLY A 1 90 ? 6.809 -5.219 -1.283 1.00 86.50 90 GLY A C 1
ATOM 695 O O . GLY A 1 90 ? 7.891 -5.651 -1.682 1.00 86.50 90 GLY A O 1
ATOM 696 N N . PHE A 1 91 ? 6.259 -5.680 -0.157 1.00 86.88 91 PHE A N 1
ATOM 697 C CA . PHE A 1 91 ? 6.881 -6.707 0.672 1.00 86.88 91 PHE A CA 1
ATOM 698 C C . PHE A 1 91 ? 6.757 -8.077 0.001 1.00 86.88 91 PHE A C 1
ATOM 700 O O . PHE A 1 91 ? 5.672 -8.453 -0.423 1.00 86.88 91 PHE A O 1
ATOM 707 N N . ASN A 1 92 ? 7.855 -8.835 -0.086 1.00 87.62 92 ASN A N 1
ATOM 708 C CA . ASN A 1 92 ? 7.887 -10.157 -0.729 1.00 87.62 92 ASN A CA 1
ATOM 709 C C . ASN A 1 92 ? 7.305 -10.188 -2.156 1.00 87.62 92 ASN A C 1
ATOM 711 O O . ASN A 1 92 ? 6.731 -11.195 -2.561 1.00 87.62 92 ASN A O 1
ATOM 715 N N . ASN A 1 93 ? 7.469 -9.105 -2.927 1.00 85.31 93 ASN A N 1
ATOM 716 C CA . ASN A 1 93 ? 6.907 -8.975 -4.278 1.00 85.31 93 ASN A CA 1
ATOM 717 C C . ASN A 1 93 ? 5.360 -8.974 -4.316 1.00 85.31 93 ASN A C 1
ATOM 719 O O . ASN A 1 93 ? 4.764 -9.155 -5.376 1.00 85.31 93 ASN A O 1
ATOM 723 N N . GLU A 1 94 ? 4.709 -8.760 -3.169 1.00 89.38 94 GLU A N 1
ATOM 724 C CA . GLU A 1 94 ? 3.266 -8.562 -3.050 1.00 89.38 94 GLU A CA 1
ATOM 725 C C . GLU A 1 94 ? 2.937 -7.066 -3.089 1.00 89.38 94 GLU A C 1
ATOM 727 O O . GLU A 1 94 ? 3.647 -6.228 -2.523 1.00 89.38 94 GLU A O 1
ATOM 732 N N . THR A 1 95 ? 1.814 -6.716 -3.717 1.00 91.31 95 THR A N 1
ATOM 733 C CA . THR A 1 95 ? 1.313 -5.336 -3.734 1.00 91.31 95 THR A CA 1
ATOM 734 C C . THR A 1 95 ? 0.989 -4.841 -2.323 1.00 91.31 95 THR A C 1
ATOM 736 O O . THR A 1 95 ? 1.373 -3.731 -1.960 1.00 91.31 95 THR A O 1
ATOM 739 N N . ILE A 1 96 ? 0.341 -5.684 -1.514 1.00 92.81 96 ILE A N 1
ATOM 740 C CA . ILE A 1 96 ? 0.051 -5.442 -0.100 1.00 92.81 96 ILE A CA 1
ATOM 741 C C . ILE A 1 96 ? 0.192 -6.738 0.702 1.00 92.81 96 ILE A C 1
ATOM 743 O O . ILE A 1 96 ? -0.253 -7.797 0.274 1.00 92.81 96 ILE A O 1
ATOM 747 N N . SER A 1 97 ? 0.761 -6.621 1.900 1.00 93.50 97 SER A N 1
ATOM 748 C CA . SER A 1 97 ? 0.896 -7.693 2.878 1.00 93.50 97 SER A CA 1
ATOM 749 C C . SER A 1 97 ? 0.571 -7.178 4.282 1.00 93.50 97 SER A C 1
ATOM 751 O O . SER A 1 97 ? 1.225 -6.250 4.766 1.00 93.50 97 SER A O 1
ATOM 753 N N . LEU A 1 98 ? -0.408 -7.782 4.964 1.00 94.44 98 LEU A N 1
ATOM 754 C CA . LEU A 1 98 ? -0.829 -7.361 6.307 1.00 94.44 98 LEU A CA 1
ATOM 755 C C . LEU A 1 98 ? 0.007 -8.021 7.410 1.00 94.44 98 LEU A C 1
ATOM 757 O O . LEU A 1 98 ? 0.219 -9.236 7.419 1.00 94.44 98 LEU A O 1
ATOM 761 N N . ALA A 1 99 ? 0.440 -7.214 8.372 1.00 92.06 99 ALA A N 1
ATOM 762 C CA . ALA A 1 99 ? 1.180 -7.633 9.557 1.00 92.06 99 ALA A CA 1
ATOM 763 C C . ALA A 1 99 ? 0.530 -7.112 10.849 1.00 92.06 99 ALA A C 1
ATOM 765 O O . ALA A 1 99 ? -0.308 -6.210 10.779 1.00 92.06 99 ALA A O 1
ATOM 766 N N . PRO A 1 100 ? 0.904 -7.665 12.021 1.00 91.62 100 PRO A N 1
ATOM 767 C CA . PRO A 1 100 ? 0.541 -7.090 13.311 1.00 91.62 100 PRO A CA 1
ATOM 768 C C . PRO A 1 100 ? 0.899 -5.602 13.399 1.00 91.62 100 PRO A C 1
ATOM 770 O O . PRO A 1 100 ? 1.999 -5.226 12.987 1.00 91.62 100 PRO A O 1
ATOM 773 N N . GLY A 1 101 ? 0.001 -4.778 13.946 1.00 85.75 101 GLY A N 1
ATOM 774 C CA . GLY A 1 101 ? 0.217 -3.337 14.146 1.00 85.75 101 GLY A CA 1
ATOM 775 C C . GLY A 1 101 ? 1.565 -3.006 14.787 1.00 85.75 101 GLY A C 1
ATOM 776 O O . GLY A 1 101 ? 2.340 -2.213 14.264 1.00 85.75 101 GLY A O 1
ATOM 777 N N . ASN A 1 102 ? 1.886 -3.721 15.860 1.00 86.94 102 ASN A N 1
ATOM 778 C CA . ASN A 1 102 ? 3.093 -3.559 16.660 1.00 86.94 102 ASN A CA 1
ATOM 779 C C . ASN A 1 102 ? 4.333 -4.281 16.103 1.00 86.94 102 ASN A C 1
ATOM 781 O O . ASN A 1 102 ? 5.348 -4.389 16.801 1.00 86.94 102 ASN A O 1
ATOM 785 N N . MET A 1 103 ? 4.280 -4.807 14.871 1.00 87.38 103 MET A N 1
ATOM 786 C CA . MET A 1 103 ? 5.352 -5.635 14.310 1.00 87.38 103 MET A CA 1
ATOM 787 C C . MET A 1 103 ? 6.710 -4.925 14.319 1.00 87.38 103 MET A C 1
ATOM 789 O O . MET A 1 103 ? 7.717 -5.610 14.442 1.00 87.38 103 MET A O 1
ATOM 793 N N . TYR A 1 104 ? 6.774 -3.596 14.210 1.00 80.94 104 TYR A N 1
ATOM 794 C CA . TYR A 1 104 ? 8.040 -2.848 14.208 1.00 80.94 104 TYR A CA 1
ATOM 795 C C . TYR A 1 104 ? 8.278 -2.003 15.472 1.00 80.94 104 TYR A C 1
ATOM 797 O O . TYR A 1 104 ? 9.382 -1.497 15.662 1.00 80.94 104 TYR A O 1
ATOM 805 N N . ASP A 1 105 ? 7.305 -1.936 16.383 1.00 80.38 105 ASP A N 1
ATOM 806 C CA . ASP A 1 105 ? 7.365 -1.101 17.593 1.00 80.38 105 ASP A CA 1
ATOM 807 C C . ASP A 1 105 ? 8.347 -1.649 18.636 1.00 80.38 105 ASP A C 1
ATOM 809 O O . ASP A 1 105 ? 8.964 -0.901 19.394 1.00 80.38 105 ASP A O 1
ATOM 813 N N . HIS A 1 106 ? 8.550 -2.970 18.655 1.00 69.50 106 HIS A N 1
ATOM 814 C CA . HIS A 1 106 ? 9.473 -3.626 19.586 1.00 69.50 106 HIS A CA 1
ATOM 815 C C . HIS A 1 106 ? 10.941 -3.214 19.377 1.00 69.50 106 HIS A C 1
ATOM 817 O O . HIS A 1 106 ? 11.768 -3.403 20.271 1.00 69.50 106 HIS A O 1
ATOM 823 N N . VAL A 1 107 ? 11.266 -2.635 18.216 1.00 64.94 107 VAL A N 1
ATOM 824 C CA . VAL A 1 107 ? 12.610 -2.150 17.878 1.00 64.94 107 VAL A CA 1
ATOM 825 C C . VAL A 1 107 ? 12.883 -0.772 18.497 1.00 64.94 107 VAL A C 1
ATOM 827 O O . VAL A 1 107 ? 14.039 -0.395 18.644 1.00 64.94 107 VAL A O 1
ATOM 830 N N . CYS A 1 108 ? 11.868 -0.050 18.983 1.00 61.09 108 CYS A N 1
ATOM 831 C CA . CYS A 1 108 ? 12.033 1.238 19.674 1.00 61.09 108 CYS A CA 1
ATOM 832 C C . CYS A 1 108 ? 12.480 1.109 21.145 1.00 61.09 108 CYS A C 1
ATOM 834 O O . CYS A 1 108 ? 12.245 2.004 21.954 1.00 61.09 108 CYS A O 1
ATOM 836 N N . ARG A 1 109 ? 13.159 0.015 21.511 1.00 52.84 109 ARG A N 1
ATOM 837 C CA . ARG A 1 109 ? 13.697 -0.216 22.861 1.00 52.84 109 ARG A CA 1
ATOM 838 C C . ARG A 1 109 ? 15.204 0.061 22.941 1.00 52.84 109 ARG A C 1
ATOM 840 O O . ARG A 1 109 ? 15.942 -0.716 23.538 1.00 52.84 109 ARG A O 1
ATOM 847 N N . TRP A 1 110 ? 15.658 1.173 22.359 1.00 52.38 110 TRP A N 1
ATOM 848 C CA . TRP A 1 110 ? 17.046 1.639 22.468 1.00 52.38 110 TRP A CA 1
ATOM 849 C C . TRP A 1 110 ? 17.162 2.826 23.438 1.00 52.38 110 TRP A C 1
ATOM 851 O O . TRP A 1 110 ? 16.951 3.980 23.086 1.00 52.38 110 TRP A O 1
ATOM 861 N N . SER A 1 111 ? 17.466 2.467 24.690 1.00 58.25 111 SER A N 1
ATOM 862 C CA . SER A 1 111 ? 18.433 3.103 25.604 1.00 58.25 111 SER A CA 1
ATOM 863 C C . SER A 1 111 ? 18.493 4.639 25.719 1.00 58.25 111 SER A C 1
ATOM 865 O O . SER A 1 111 ? 19.378 5.269 25.150 1.00 58.25 111 SER A O 1
ATOM 867 N N . TYR A 1 112 ? 17.710 5.198 26.652 1.00 51.22 112 TYR A N 1
ATOM 868 C CA . TYR A 1 112 ? 18.119 6.361 27.469 1.00 51.22 112 TYR A CA 1
ATOM 869 C C . TYR A 1 112 ? 18.791 5.907 28.784 1.00 51.22 112 TYR A C 1
ATOM 871 O O . TYR A 1 112 ? 18.499 6.417 29.861 1.00 51.22 112 TYR A O 1
ATOM 879 N N . LEU A 1 113 ? 19.649 4.885 28.719 1.00 50.19 113 LEU A N 1
ATOM 880 C CA . LEU A 1 113 ? 20.445 4.408 29.857 1.00 50.19 113 LEU A CA 1
ATOM 881 C C . LEU A 1 113 ? 21.925 4.349 29.478 1.00 50.19 113 LEU A C 1
ATOM 883 O O . LEU A 1 113 ? 22.527 3.284 29.459 1.00 50.19 113 LEU A O 1
ATOM 887 N N . LEU A 1 114 ? 22.486 5.512 29.170 1.00 47.97 114 LEU A N 1
ATOM 888 C CA . LEU A 1 114 ? 23.875 5.890 29.445 1.00 47.97 114 LEU A CA 1
ATOM 889 C C . LEU A 1 114 ? 23.765 7.371 29.857 1.00 47.97 114 LEU A C 1
ATOM 891 O O . LEU A 1 114 ? 23.236 8.159 29.076 1.00 47.97 114 LEU A O 1
ATOM 895 N N . GLN A 1 115 ? 23.768 7.648 31.167 1.00 46.75 115 GLN A N 1
ATOM 896 C CA . GLN A 1 115 ? 24.898 8.260 31.892 1.00 46.75 115 GLN A CA 1
ATOM 897 C C . GLN A 1 115 ? 25.386 9.557 31.253 1.00 46.75 115 GLN A C 1
ATOM 899 O O . GLN A 1 115 ? 26.031 9.478 30.188 1.00 46.75 115 GLN A O 1
#

Nearest PDB structures (foldseek):
  5fpq-assembly1_A  TM=5.961E-01  e=3.981E-02  Homo sapiens
  5lkr-assembly2_B  TM=6.109E-01  e=1.527E-01  Homo sapiens
  6h0v-assembly1_A  TM=6.449E-01  e=3.660E-01  Homo sapiens
  4tpk-assembly2_B  TM=6.728E-01  e=4.186E-01  Homo sapiens

Sequence (115 aa):
MVTQPGDTATSATSPTWSLLLRHQAAPTTADLYPFFNTVNQTSLASTPAEVAVGNYLRDVWSSFAKNPQHGLDAFWPQYNGTEKTFARTGFNNETISLAPGNMYDHVCRWSYLLQ

Mean predicted aligned error: 10.49 Å

Foldseek 3Di:
DDDDPDPPPPVPPQFAAAEDEDDPPDPPCRLVCLQVVPDPCVVPNDDPLSVLLSVVNVQQVVQCVVPVRCSCVVPFDTADQADQRHWYACPPSDRTDTDHNVPPVVVPPDDPPDD

Organism: Penicillium polonicum (NCBI:txid60169)

InterPro domains:
  IPR029058 Alpha/Beta hydrolase fold [G3DSA:3.40.50.1820] (3-115)
  IPR029058 Alpha/Beta hydrolase fold [SSF53474] (14-109)

Secondary structure (DSSP, 8-state):
----TT-----------EEEE--TT--TTTTHHHHHT---TTTSPPPHHHHHHHHHHHHHHHHHHH-TTTTTTTTSPPP-SSSEEEEEESGGG-SEEEEEGGGTGGG----S---

pLDDT: mean 79.26, std 18.48, range [29.55, 97.0]

Radius of gyration: 18.64 Å; Cα contacts 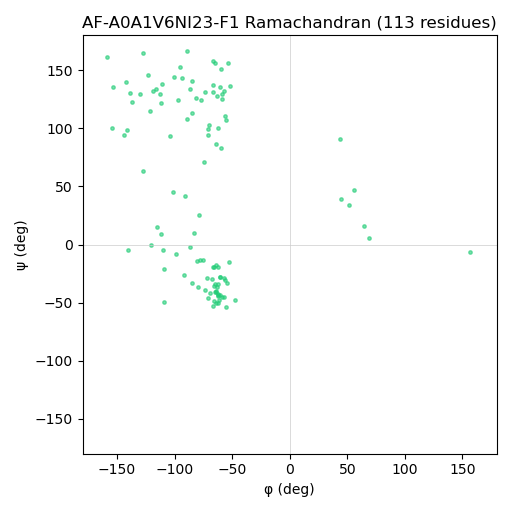(8 Å, |Δi|>4): 133; chains: 1; bounding box: 47×45×52 Å

Solvent-accessible surface area (backbone atoms only — not comparable to full-atom values): 7113 Å² total; per-residue (Å²): 138,80,87,76,92,76,80,74,76,72,81,72,76,74,76,49,73,46,79,44,84,49,67,88,95,51,62,102,63,54,66,53,34,42,48,70,68,65,66,57,54,89,85,51,65,75,50,73,56,51,50,48,32,19,50,49,47,42,53,49,52,53,30,29,74,74,31,75,81,58,34,46,68,88,78,51,55,63,55,36,61,80,42,67,17,23,38,27,28,45,46,96,76,30,55,68,44,70,34,38,42,45,71,67,58,75,72,76,73,75,75,94,78,75,133